Protein AF-A0A8W8K9G1-F1 (afdb_monomer_lite)

Radius of gyration: 22.53 Å; chains: 1; bounding box: 31×58×58 Å

Sequence (84 aa):
MRGITASWMVFVIVAFVATFESYGSACVEQKPCVNRCPFRYQHDSNGCNTCKCCPVLRCPFCWRGYIIAKNDNQCLSCHCKWGL

pLDDT: mean 75.38, std 12.44, range [47.44, 91.38]

Foldseek 3Di:
DPDCDPVNVVVVVVVVVVVVVPLPLPDPPADPQPDDAPPAAFADPSRHGDSHHADDEDDDDAPQAWDWDADNRRHTYTHHDDDD

Secondary structure (DSSP, 8-state):
-----HHHHHHHHHHHHHHHGGGS------PPPSSPPSS-EEEPTTSPEEEEEPPP--PPP-TT-EEEEE-TTS-EEEEE----

Organism: Magallana gigas (NCBI:txid29159)

InterPro domains:
  IPR004094 Antistasin-like domain [PF02822] (27-53)
  IPR004094 Antistasin-like domain [PS51252] (27-53)
  IPR011061 Hirudin/antistatin [SSF57262] (25-54)

Structure (mmCIF, N/CA/C/O backbone):
data_AF-A0A8W8K9G1-F1
#
_entry.id   AF-A0A8W8K9G1-F1
#
loop_
_atom_site.group_PDB
_atom_site.id
_atom_site.type_symbol
_atom_site.label_atom_id
_atom_site.label_alt_id
_atom_site.label_comp_id
_atom_site.label_asym_id
_atom_site.label_entity_id
_atom_site.label_seq_id
_atom_site.pdbx_PDB_ins_code
_atom_site.Cartn_x
_atom_site.Cartn_y
_atom_site.Cartn_z
_atom_site.occupancy
_atom_site.B_iso_or_equiv
_atom_site.auth_seq_id
_atom_site.auth_comp_id
_atom_site.auth_asym_id
_atom_site.auth_atom_id
_atom_site.pdbx_PDB_model_num
ATOM 1 N N . MET A 1 1 ? -22.584 43.413 32.413 1.00 47.44 1 MET A N 1
ATOM 2 C CA . MET A 1 1 ? -21.404 42.660 31.932 1.00 47.44 1 MET A CA 1
ATOM 3 C C . MET A 1 1 ? -21.477 41.279 32.571 1.00 47.44 1 MET A C 1
ATOM 5 O O . MET A 1 1 ? -21.336 41.184 33.781 1.00 47.44 1 MET A O 1
ATOM 9 N N . ARG A 1 2 ? -21.878 40.240 31.825 1.00 50.69 2 ARG A N 1
ATOM 10 C CA . ARG A 1 2 ? -22.053 38.885 32.384 1.00 50.69 2 ARG A CA 1
ATOM 11 C C . ARG A 1 2 ? -20.657 38.278 32.540 1.00 50.69 2 ARG A C 1
ATOM 13 O O . ARG A 1 2 ? -20.015 37.978 31.540 1.00 50.69 2 ARG A O 1
ATOM 20 N N . GLY A 1 3 ? -20.166 38.228 33.777 1.00 51.25 3 GLY A N 1
ATOM 21 C CA . GLY A 1 3 ? -18.824 37.755 34.104 1.00 51.25 3 GLY A CA 1
ATOM 22 C C . GLY A 1 3 ? -18.680 36.275 33.778 1.00 51.25 3 GLY A C 1
ATOM 23 O O . GLY A 1 3 ? -19.410 35.444 34.313 1.00 51.25 3 GLY A O 1
ATOM 24 N N . ILE A 1 4 ? -17.750 35.960 32.882 1.00 58.06 4 ILE A N 1
ATOM 25 C CA . ILE A 1 4 ? -17.364 34.591 32.560 1.00 58.06 4 ILE A CA 1
ATOM 26 C C . ILE A 1 4 ? -16.567 34.092 33.768 1.00 58.06 4 ILE A C 1
ATOM 28 O O . ILE A 1 4 ? -15.409 34.463 33.951 1.00 58.06 4 ILE A O 1
ATOM 32 N N . THR A 1 5 ? -17.202 33.338 34.663 1.00 66.94 5 THR A N 1
ATOM 33 C CA . THR A 1 5 ? -16.503 32.763 35.816 1.00 66.94 5 THR A CA 1
ATOM 34 C C . THR A 1 5 ? -15.544 31.677 35.329 1.00 66.94 5 THR A C 1
ATOM 36 O O . THR A 1 5 ? -15.846 30.956 34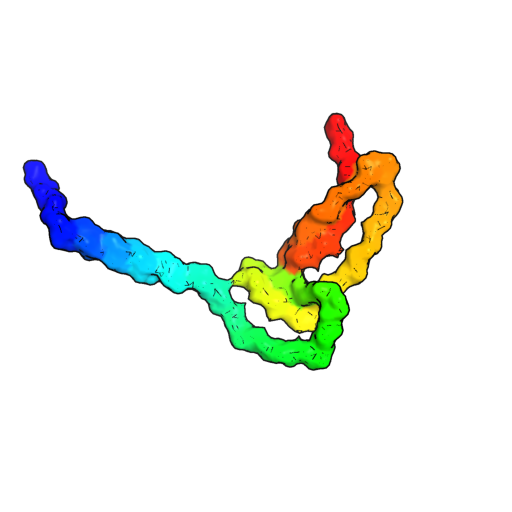.377 1.00 66.94 5 THR A O 1
ATOM 39 N N . ALA A 1 6 ? -14.385 31.531 35.980 1.00 63.97 6 ALA A N 1
ATOM 40 C CA . ALA A 1 6 ? -13.397 30.497 35.641 1.00 63.97 6 ALA A CA 1
ATOM 41 C C . ALA A 1 6 ? -14.019 29.087 35.605 1.00 63.97 6 ALA A C 1
ATOM 43 O O . ALA A 1 6 ? -13.648 28.253 34.787 1.00 63.97 6 ALA A O 1
ATOM 44 N N . SER A 1 7 ? -15.043 28.863 36.434 1.00 69.94 7 SER A N 1
ATOM 45 C CA . SER A 1 7 ? -15.834 27.634 36.452 1.00 69.94 7 SER A CA 1
ATOM 46 C C . SER A 1 7 ? -16.545 27.367 35.116 1.00 69.94 7 SER A C 1
ATOM 48 O O . SER A 1 7 ? -16.499 26.248 34.615 1.00 69.94 7 SER A O 1
ATOM 50 N N . TRP A 1 8 ? -17.116 28.391 34.473 1.00 71.62 8 TRP A N 1
ATOM 51 C CA . TRP A 1 8 ? -17.767 28.260 33.164 1.00 71.62 8 TRP A CA 1
ATOM 52 C C . TRP A 1 8 ? -16.779 27.908 32.044 1.00 71.62 8 TRP A C 1
ATOM 54 O O . TRP A 1 8 ? -17.099 27.097 31.178 1.00 71.62 8 TRP A O 1
ATOM 64 N N . MET A 1 9 ? -15.561 28.461 32.078 1.00 73.06 9 MET A N 1
ATOM 65 C CA . MET A 1 9 ? -14.528 28.124 31.088 1.00 73.06 9 MET A CA 1
ATOM 66 C C . MET A 1 9 ? -14.069 26.666 31.200 1.00 73.06 9 MET A C 1
ATOM 68 O O . MET A 1 9 ? -13.887 26.010 30.178 1.00 73.06 9 MET A O 1
ATOM 72 N N . VAL A 1 10 ? -13.946 26.132 32.419 1.00 76.31 10 VAL A N 1
ATOM 73 C CA . VAL A 1 10 ? -13.581 24.722 32.637 1.00 76.31 10 VAL A CA 1
ATOM 74 C C . VAL A 1 10 ? -14.639 23.782 32.055 1.00 76.31 10 VAL A C 1
ATOM 76 O O . VAL A 1 10 ? -14.285 22.813 31.391 1.00 76.31 10 VAL A O 1
ATOM 79 N N . PHE A 1 11 ? -15.928 24.094 32.214 1.00 72.88 11 PHE A N 1
ATOM 80 C CA . PHE A 1 11 ? -17.006 23.293 31.622 1.00 72.88 11 PHE A CA 1
ATOM 81 C C . PHE A 1 11 ? -16.964 23.270 30.090 1.00 72.88 11 PHE A C 1
ATOM 83 O O . PHE A 1 11 ? -17.137 22.208 29.495 1.00 72.88 11 PHE A O 1
ATOM 90 N N . VAL A 1 12 ? -16.693 24.410 29.445 1.00 76.69 12 VAL A N 1
ATOM 91 C CA . VAL A 1 12 ? -16.573 24.475 27.979 1.00 76.69 12 VAL A CA 1
ATOM 92 C C . VAL A 1 12 ? -15.369 23.673 27.495 1.00 76.69 12 VAL A C 1
ATOM 94 O O . VAL A 1 12 ? -15.484 22.952 26.510 1.00 76.69 12 VAL A O 1
ATOM 97 N N . ILE A 1 13 ? -14.236 23.744 28.198 1.00 79.25 13 ILE A N 1
ATOM 98 C CA . ILE A 1 13 ? -13.026 22.997 27.836 1.00 79.25 13 ILE A CA 1
ATOM 99 C C . ILE A 1 13 ? -13.250 21.491 27.994 1.00 79.25 13 ILE A C 1
ATOM 101 O O . ILE A 1 13 ? -12.920 20.745 27.081 1.00 79.25 13 ILE A O 1
ATOM 105 N N . VAL A 1 14 ? -13.851 21.033 29.096 1.00 74.56 14 VAL A N 1
ATOM 106 C CA . VAL A 1 14 ? -14.149 19.603 29.306 1.00 74.56 14 VAL A CA 1
ATOM 107 C C . VAL A 1 14 ? -15.143 19.088 28.262 1.00 74.56 14 VAL A C 1
ATOM 109 O O . VAL A 1 14 ? -14.942 18.009 27.710 1.00 74.56 14 VAL A O 1
ATOM 112 N N . ALA A 1 15 ? -16.170 19.877 27.931 1.00 71.69 15 ALA A N 1
ATOM 113 C CA . ALA A 1 15 ? -17.108 19.540 26.864 1.00 71.69 15 ALA A CA 1
ATOM 114 C C . ALA A 1 15 ? -16.416 19.474 25.492 1.00 71.69 15 ALA A C 1
ATOM 116 O O . ALA A 1 15 ? -16.646 18.533 24.739 1.00 71.69 15 ALA A O 1
ATOM 117 N N . PHE A 1 16 ? -15.528 20.423 25.183 1.00 69.38 16 PHE A N 1
ATOM 118 C CA . PHE A 1 16 ? -14.734 20.390 23.957 1.00 69.38 16 PHE A CA 1
ATOM 119 C C . PHE A 1 16 ? -13.824 19.159 23.925 1.00 69.38 16 PHE A C 1
ATOM 121 O O . PHE A 1 16 ? -13.906 18.383 22.983 1.00 69.38 16 PHE A O 1
ATOM 128 N N . VAL A 1 17 ? -13.023 18.903 24.960 1.00 69.31 17 VAL A N 1
ATOM 129 C CA . VAL A 1 17 ? -12.096 17.757 25.004 1.00 69.31 17 VAL A CA 1
ATOM 130 C C . VAL A 1 17 ? -12.838 16.422 24.841 1.00 69.31 17 VAL A C 1
ATOM 132 O O . VAL A 1 17 ? -12.404 15.590 24.047 1.00 69.31 17 VAL A O 1
ATOM 135 N N . ALA A 1 18 ? -14.010 16.254 25.465 1.00 60.25 18 ALA A N 1
ATOM 136 C CA . ALA A 1 18 ? -14.836 15.054 25.299 1.00 60.25 18 ALA A CA 1
ATOM 137 C C . ALA A 1 18 ? -15.350 14.849 23.856 1.00 60.25 18 ALA A C 1
ATOM 139 O O . ALA A 1 18 ? -15.542 13.712 23.429 1.00 60.25 18 ALA A O 1
ATOM 140 N N . THR A 1 19 ? -15.536 15.920 23.073 1.00 59.31 19 THR A N 1
ATOM 141 C CA . THR A 1 19 ? -15.899 15.800 21.646 1.00 59.31 19 THR A CA 1
ATOM 142 C C . THR A 1 19 ? -14.717 15.449 20.742 1.00 59.31 19 THR A C 1
ATOM 144 O O . THR A 1 19 ? -14.932 14.943 19.644 1.00 59.31 19 THR A O 1
ATOM 147 N N . PHE A 1 20 ? -13.476 15.687 21.178 1.00 55.72 20 PHE A N 1
ATOM 148 C CA . PHE A 1 20 ? -12.280 15.417 20.372 1.00 55.72 20 PHE A CA 1
ATOM 149 C C . PHE A 1 20 ? -11.774 13.974 20.479 1.00 55.72 20 PHE A C 1
ATOM 151 O O . PHE A 1 20 ? -11.092 13.498 19.573 1.00 55.72 20 PHE A O 1
ATOM 158 N N . GLU A 1 21 ? -12.144 13.242 21.527 1.00 56.03 21 GLU A N 1
ATOM 159 C CA . GLU A 1 21 ? -11.649 11.877 21.748 1.00 56.03 21 GLU A CA 1
ATOM 160 C C . GLU A 1 21 ? -12.320 10.824 20.841 1.00 56.03 21 GLU A C 1
ATOM 162 O O . GLU A 1 21 ? -11.805 9.725 20.661 1.00 56.03 21 GLU A O 1
ATOM 167 N N . SER A 1 22 ? -13.437 11.171 20.189 1.00 49.44 22 SER A N 1
ATOM 168 C CA . SER A 1 22 ? -14.180 10.258 19.302 1.00 49.44 22 SER A CA 1
ATOM 169 C C . SER A 1 22 ? -13.729 10.254 17.835 1.00 49.44 22 SER A C 1
ATOM 171 O O . SER A 1 22 ? -14.284 9.500 17.040 1.00 49.44 22 SER A O 1
ATOM 173 N N . TYR A 1 23 ? -12.716 11.036 17.444 1.00 57.25 23 TYR A N 1
ATOM 174 C CA . TYR A 1 23 ? -12.171 10.984 16.074 1.00 57.25 23 TYR A CA 1
ATOM 175 C C . TYR A 1 23 ? -11.101 9.898 15.879 1.00 57.25 23 TYR A C 1
ATOM 177 O O . TYR A 1 23 ? -10.443 9.853 14.839 1.00 57.25 23 TYR A O 1
ATOM 185 N N . GLY A 1 24 ? -10.907 9.012 16.858 1.00 55.69 24 GLY A N 1
ATOM 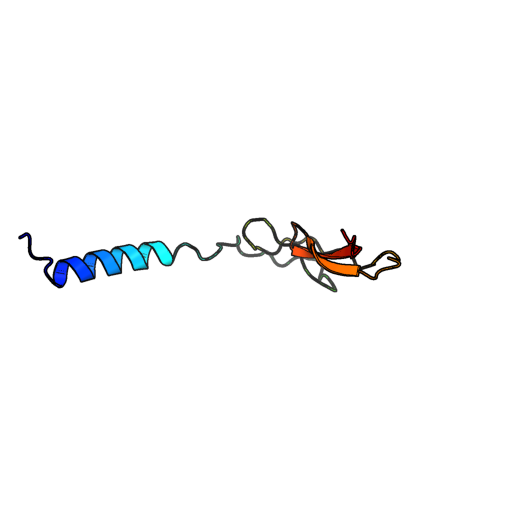186 C CA . GLY A 1 24 ? -10.130 7.798 16.652 1.00 55.69 24 GLY A CA 1
ATOM 187 C C . GLY A 1 24 ? -10.870 6.890 15.674 1.00 55.69 24 GLY A C 1
ATOM 188 O O . GLY A 1 24 ? -11.907 6.338 16.029 1.00 55.69 24 GLY A O 1
ATOM 189 N N . SER A 1 25 ? -10.355 6.754 14.447 1.00 55.56 25 SER A N 1
ATOM 190 C CA . SER A 1 25 ? -10.861 5.832 13.427 1.00 55.56 25 SER A CA 1
ATOM 191 C C . SER A 1 25 ? -11.066 4.441 14.024 1.00 55.56 25 SER A C 1
ATOM 193 O O . SER A 1 25 ? -10.119 3.667 14.168 1.00 55.56 25 SER A O 1
ATOM 195 N N . ALA A 1 26 ? -12.312 4.125 14.379 1.00 56.62 26 ALA A N 1
ATOM 196 C CA . ALA A 1 26 ? -12.719 2.818 14.862 1.00 56.62 26 ALA A CA 1
ATOM 197 C C . ALA A 1 26 ? -12.717 1.852 13.676 1.00 56.62 26 ALA A C 1
ATOM 199 O O . ALA A 1 26 ? -13.746 1.529 13.081 1.00 56.62 26 ALA A O 1
ATOM 200 N N . CYS A 1 27 ? -11.524 1.425 13.279 1.00 60.19 27 CYS A N 1
ATOM 201 C CA . CYS A 1 27 ? -11.392 0.273 12.419 1.00 60.19 27 CYS A CA 1
ATOM 202 C C . CYS A 1 27 ? -12.002 -0.905 13.158 1.00 60.19 27 CYS A C 1
ATOM 204 O O . CYS A 1 27 ? -11.542 -1.237 14.249 1.00 60.19 27 CYS A O 1
ATOM 206 N N . VAL A 1 28 ? -13.040 -1.511 12.567 1.00 63.62 28 VAL A N 1
ATOM 207 C CA . VAL A 1 28 ? -13.545 -2.816 13.006 1.00 63.62 28 VAL A CA 1
ATOM 208 C C . VAL A 1 28 ? -12.319 -3.690 13.184 1.00 63.62 28 VAL A C 1
ATOM 210 O O . VAL A 1 28 ? -11.519 -3.762 12.247 1.00 63.62 28 VAL A O 1
ATOM 213 N N . GLU A 1 29 ? -12.146 -4.235 14.391 1.00 60.75 29 GLU A N 1
ATOM 214 C CA . GLU A 1 29 ? -11.029 -5.091 14.785 1.00 60.75 29 GLU A CA 1
ATOM 215 C C . GLU A 1 29 ? -10.505 -5.849 13.564 1.00 60.75 29 GLU A C 1
ATOM 217 O O . GLU A 1 29 ? -11.213 -6.691 13.003 1.00 60.75 29 GLU A O 1
ATOM 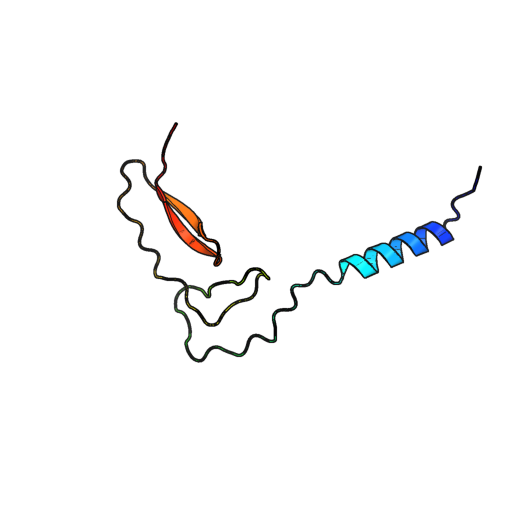222 N N . GLN A 1 30 ? -9.342 -5.423 13.050 1.00 60.75 30 GLN A N 1
ATOM 223 C CA . GLN A 1 30 ? -8.883 -5.851 11.733 1.00 60.75 30 GLN A CA 1
ATOM 224 C C . GLN A 1 30 ? -8.579 -7.339 11.817 1.00 60.75 30 GLN A C 1
ATOM 226 O O . GLN A 1 30 ? -7.508 -7.745 12.271 1.00 60.75 30 GLN A O 1
ATOM 231 N N . LYS A 1 31 ? -9.550 -8.156 11.399 1.00 66.12 31 LYS A N 1
ATOM 232 C CA . LYS A 1 31 ? -9.397 -9.602 11.321 1.00 66.12 31 LYS A CA 1
ATOM 233 C C . LYS A 1 31 ? -8.110 -9.879 10.543 1.00 66.12 31 LYS A C 1
ATOM 235 O O . LYS A 1 31 ? -7.980 -9.374 9.424 1.00 66.12 31 LYS A O 1
ATOM 240 N N . PRO A 1 32 ? -7.160 -10.648 11.104 1.00 65.31 32 PRO A N 1
ATOM 241 C CA . PRO A 1 32 ? -5.902 -10.907 10.430 1.00 65.31 32 PRO A CA 1
ATOM 242 C C . PRO A 1 32 ? -6.196 -11.565 9.085 1.00 65.31 32 PRO A C 1
ATOM 244 O O . PRO A 1 32 ? -6.861 -12.600 9.001 1.00 65.31 32 PRO A O 1
ATOM 247 N N . CYS A 1 33 ? -5.747 -10.917 8.020 1.00 75.00 33 CYS A N 1
ATOM 248 C CA . CYS A 1 33 ? -5.944 -11.400 6.667 1.00 75.00 33 CYS A CA 1
ATOM 249 C C . CYS A 1 33 ? -5.158 -12.700 6.477 1.00 75.00 33 CYS A C 1
ATOM 251 O O . CYS A 1 33 ? -4.007 -12.801 6.899 1.00 75.00 33 CYS A O 1
ATOM 253 N N . VAL A 1 34 ? -5.770 -13.688 5.819 1.00 73.88 34 VAL A N 1
ATOM 254 C CA . VAL A 1 34 ? -5.140 -14.999 5.570 1.00 73.88 34 VAL A CA 1
ATOM 255 C C . VAL A 1 34 ? -3.865 -14.849 4.728 1.00 73.88 34 VAL A C 1
ATOM 257 O O . VAL A 1 34 ? -2.895 -15.576 4.919 1.00 73.88 34 VAL A O 1
ATOM 260 N N . ASN A 1 35 ? -3.842 -13.852 3.839 1.00 73.81 35 ASN A N 1
ATOM 261 C CA . ASN A 1 35 ? -2.724 -13.587 2.945 1.00 73.81 35 ASN A CA 1
ATOM 262 C C . ASN A 1 35 ? -1.922 -12.382 3.440 1.00 73.81 35 ASN A C 1
ATOM 264 O O . ASN A 1 35 ? -2.469 -11.287 3.582 1.00 73.81 35 ASN A O 1
ATOM 268 N N . ARG A 1 36 ? -0.611 -12.564 3.639 1.00 76.94 36 ARG A N 1
ATOM 269 C CA . ARG A 1 36 ? 0.310 -11.443 3.856 1.00 76.94 36 ARG A CA 1
ATOM 270 C C . ARG A 1 36 ? 0.584 -10.745 2.529 1.00 76.94 36 ARG A C 1
ATOM 272 O O . ARG A 1 36 ? 1.100 -11.358 1.598 1.00 76.94 36 ARG A O 1
ATOM 279 N N . CYS A 1 37 ? 0.276 -9.455 2.455 1.00 79.06 37 CYS A N 1
ATOM 280 C CA . CYS A 1 37 ? 0.643 -8.643 1.302 1.00 79.06 37 CYS A CA 1
ATOM 281 C C . CYS A 1 37 ? 2.140 -8.286 1.357 1.00 79.06 37 CYS A C 1
ATOM 283 O O . CYS A 1 37 ? 2.586 -7.754 2.373 1.00 79.06 37 CYS A O 1
ATOM 285 N N . PRO A 1 38 ? 2.919 -8.509 0.283 1.00 78.44 38 PRO A N 1
ATOM 286 C CA . PRO A 1 38 ? 4.359 -8.229 0.275 1.00 78.44 38 PRO A CA 1
ATOM 287 C C . PRO A 1 38 ? 4.711 -6.731 0.265 1.00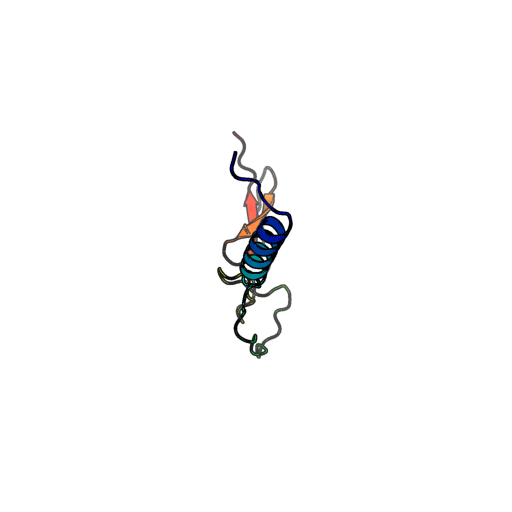 78.44 38 PRO A C 1
ATOM 289 O O . PRO A 1 38 ? 5.847 -6.378 0.559 1.00 78.44 38 PRO A O 1
ATOM 292 N N . PHE A 1 39 ? 3.757 -5.851 -0.069 1.00 80.38 39 PHE A N 1
ATOM 293 C CA . PHE A 1 39 ? 3.976 -4.400 -0.155 1.00 80.38 39 PHE A CA 1
ATOM 294 C C . PHE A 1 39 ? 3.168 -3.628 0.889 1.00 80.38 39 PHE A C 1
ATOM 296 O O . PHE A 1 39 ? 3.714 -3.108 1.858 1.00 80.38 39 PHE A O 1
ATOM 303 N N . ARG A 1 40 ? 1.854 -3.512 0.666 1.00 80.00 40 ARG A N 1
ATOM 304 C CA . ARG A 1 40 ? 0.924 -2.798 1.544 1.00 80.00 40 ARG A CA 1
ATOM 305 C C . ARG A 1 40 ? -0.504 -3.301 1.365 1.00 80.00 40 ARG A C 1
ATOM 307 O O . ARG A 1 40 ? -0.829 -3.896 0.335 1.00 80.00 40 ARG A O 1
ATOM 314 N N . TYR A 1 41 ? -1.335 -3.011 2.357 1.00 85.12 41 TYR A N 1
ATOM 315 C CA . TYR A 1 41 ? -2.781 -3.182 2.296 1.00 85.12 41 TYR A CA 1
ATOM 316 C C . TYR A 1 41 ? -3.447 -1.907 1.772 1.00 85.12 41 TYR A C 1
ATOM 318 O O . TYR A 1 41 ? -2.921 -0.806 1.945 1.00 85.12 41 TYR A O 1
ATOM 326 N N . GLN A 1 42 ? -4.587 -2.075 1.110 1.00 87.75 42 GLN A N 1
ATOM 327 C CA . GLN A 1 42 ? -5.466 -0.978 0.722 1.00 87.75 42 GLN A CA 1
ATOM 328 C C . GLN A 1 42 ? -6.159 -0.421 1.963 1.00 87.75 42 GLN A C 1
ATOM 330 O O . GLN A 1 42 ? -6.601 -1.202 2.807 1.00 87.75 42 GLN A O 1
ATOM 335 N N . HIS A 1 43 ? -6.290 0.898 2.051 1.00 84.56 43 HIS A N 1
ATOM 336 C CA . HIS A 1 43 ? -7.105 1.541 3.075 1.00 84.56 43 HIS A CA 1
ATOM 337 C C . HIS A 1 43 ? -8.498 1.868 2.543 1.00 84.56 43 HIS A C 1
ATOM 339 O O . HIS A 1 43 ? -8.644 2.303 1.403 1.00 84.56 43 HIS A O 1
ATOM 345 N N . ASP A 1 44 ? -9.496 1.690 3.400 1.00 77.06 44 ASP A N 1
ATOM 346 C CA . ASP A 1 44 ? -10.855 2.182 3.181 1.00 77.06 44 ASP A CA 1
ATOM 347 C C . ASP A 1 44 ? -10.974 3.672 3.550 1.00 77.06 44 ASP A C 1
ATOM 349 O O . ASP A 1 44 ? -10.065 4.250 4.158 1.00 77.06 44 ASP A O 1
ATOM 353 N N . SER A 1 45 ? -12.114 4.297 3.240 1.00 76.25 45 SER A N 1
ATOM 354 C CA . SER A 1 45 ? -12.377 5.728 3.499 1.00 76.25 45 SER A CA 1
ATOM 355 C C . SER A 1 45 ? -12.232 6.140 4.971 1.00 76.25 45 SER A C 1
ATOM 357 O O . SER A 1 45 ? -11.976 7.303 5.262 1.00 76.25 45 SER A O 1
ATOM 359 N N . ASN A 1 46 ? -12.325 5.182 5.896 1.00 70.38 46 ASN A N 1
ATOM 360 C CA . ASN A 1 46 ? -12.137 5.397 7.334 1.00 70.38 46 ASN A CA 1
ATOM 361 C C . ASN A 1 46 ? -10.656 5.346 7.774 1.00 70.38 46 ASN A C 1
ATOM 363 O O . ASN A 1 46 ? -10.357 5.501 8.958 1.00 70.38 46 ASN A O 1
ATOM 367 N N . GLY A 1 47 ? -9.723 5.107 6.841 1.00 73.44 47 GLY A N 1
ATOM 368 C CA . GLY A 1 47 ? -8.289 4.950 7.111 1.00 73.44 47 GLY A CA 1
ATOM 369 C C . GLY A 1 47 ? -7.886 3.552 7.591 1.00 73.44 47 GLY A C 1
ATOM 370 O O . GLY A 1 47 ? -6.784 3.371 8.096 1.00 73.44 47 GLY A O 1
ATOM 371 N N . CYS A 1 48 ? -8.769 2.563 7.446 1.00 80.19 48 CYS A N 1
ATOM 372 C CA . CYS A 1 48 ? -8.592 1.209 7.976 1.00 80.19 48 CYS A CA 1
ATOM 373 C C . CYS A 1 48 ? -8.033 0.246 6.935 1.00 80.19 48 CYS A C 1
ATOM 375 O O . CYS A 1 48 ? -8.447 0.309 5.778 1.00 80.19 48 CYS A O 1
ATOM 377 N N . ASN A 1 49 ? -7.110 -0.650 7.319 1.00 79.94 49 ASN A N 1
ATOM 378 C CA . ASN A 1 49 ? -6.559 -1.627 6.379 1.00 79.94 49 ASN A CA 1
ATOM 379 C C . ASN A 1 49 ? -7.642 -2.631 6.020 1.00 79.94 49 ASN A C 1
ATOM 381 O O . ASN A 1 49 ? -8.263 -3.257 6.878 1.00 79.94 49 ASN A O 1
ATOM 385 N N . THR A 1 50 ? -7.806 -2.819 4.727 1.00 81.81 50 THR A N 1
ATOM 386 C CA . THR A 1 50 ? -8.598 -3.892 4.154 1.00 81.81 50 THR A CA 1
ATOM 387 C C . THR A 1 50 ? -7.705 -5.101 3.921 1.00 81.81 50 THR A C 1
ATOM 389 O O . THR A 1 50 ? -6.502 -4.972 3.706 1.00 81.81 50 THR A O 1
ATOM 392 N N . CYS A 1 51 ? -8.292 -6.293 3.837 1.00 82.75 51 CYS A N 1
ATOM 393 C CA . CYS A 1 51 ? -7.554 -7.489 3.424 1.00 82.75 51 CYS A CA 1
ATOM 394 C C . CYS A 1 51 ? -7.206 -7.544 1.929 1.00 82.75 51 CYS A C 1
ATOM 396 O O . CYS A 1 51 ? -6.827 -8.600 1.423 1.00 82.75 51 CYS A O 1
ATOM 398 N N . LYS A 1 52 ? -7.322 -6.424 1.205 1.00 85.00 52 LYS A N 1
ATOM 399 C CA . LYS A 1 52 ? -6.924 -6.321 -0.198 1.00 85.00 52 LYS A CA 1
ATOM 400 C C . LYS A 1 52 ? -5.503 -5.767 -0.287 1.00 85.00 52 LYS A C 1
ATOM 402 O O . LYS A 1 52 ? -5.192 -4.729 0.293 1.00 85.00 52 LYS A O 1
ATOM 407 N N . CYS A 1 53 ? -4.640 -6.431 -1.051 1.00 86.31 53 CYS A N 1
ATOM 408 C CA . CYS A 1 53 ? -3.281 -5.948 -1.293 1.00 86.31 53 CYS A CA 1
ATOM 409 C C . CYS A 1 53 ? -3.268 -4.792 -2.294 1.00 86.31 53 CYS A C 1
ATOM 411 O O . CYS A 1 53 ? -4.053 -4.771 -3.245 1.00 86.31 53 CYS A O 1
ATOM 413 N N . CYS A 1 54 ? -2.337 -3.860 -2.117 1.00 87.44 54 CYS A N 1
ATOM 414 C CA . CYS A 1 54 ? -1.985 -2.923 -3.172 1.00 87.44 54 CYS A CA 1
ATOM 415 C C . CYS A 1 54 ? -1.307 -3.657 -4.340 1.00 87.44 54 CYS A C 1
ATOM 417 O O . CYS A 1 54 ? -0.521 -4.583 -4.102 1.00 87.44 54 CYS A O 1
ATOM 419 N N . PRO A 1 55 ? -1.568 -3.247 -5.593 1.00 84.38 55 PRO A N 1
ATOM 420 C CA . PRO A 1 55 ? -0.849 -3.779 -6.741 1.00 84.38 55 PRO A CA 1
ATOM 421 C C . PRO A 1 55 ? 0.641 -3.418 -6.666 1.00 84.38 55 PRO A C 1
ATOM 423 O O . PRO A 1 55 ? 1.033 -2.437 -6.029 1.00 84.38 55 PRO A O 1
ATOM 426 N N . VAL A 1 56 ? 1.477 -4.210 -7.343 1.00 84.88 56 VAL A N 1
ATOM 427 C CA . VAL A 1 56 ? 2.902 -3.897 -7.513 1.00 84.88 56 VAL A CA 1
ATOM 428 C C . VAL A 1 56 ? 3.021 -2.556 -8.231 1.00 84.88 56 VAL A C 1
ATOM 430 O O . VAL A 1 56 ? 2.431 -2.379 -9.299 1.00 84.88 56 VAL A O 1
ATOM 433 N N . LEU A 1 57 ? 3.804 -1.632 -7.672 1.00 86.56 57 LEU A N 1
ATOM 434 C CA . LEU A 1 57 ? 4.060 -0.344 -8.305 1.00 86.56 57 LEU A CA 1
ATOM 435 C C . LEU A 1 57 ? 4.828 -0.566 -9.615 1.00 86.56 57 LEU A C 1
ATOM 437 O O . LEU A 1 57 ? 6.025 -0.846 -9.608 1.00 86.56 57 LEU A O 1
ATOM 441 N N . ARG A 1 58 ? 4.127 -0.457 -10.744 1.00 85.25 58 ARG A N 1
ATOM 442 C CA . ARG A 1 58 ? 4.709 -0.467 -12.089 1.00 85.25 58 ARG A CA 1
ATOM 443 C C . ARG A 1 58 ? 4.383 0.854 -12.762 1.00 85.25 58 ARG A C 1
ATOM 445 O O . ARG A 1 58 ? 3.253 1.067 -13.192 1.00 85.25 58 ARG A O 1
ATOM 452 N N . CYS A 1 59 ? 5.369 1.741 -12.828 1.00 84.75 59 CYS A N 1
ATOM 453 C CA . CYS A 1 59 ? 5.198 3.016 -13.505 1.00 84.75 59 CYS A CA 1
ATOM 454 C C . CYS A 1 59 ? 5.374 2.837 -15.018 1.00 84.75 59 CYS A C 1
ATOM 456 O O . CYS A 1 59 ? 6.398 2.289 -15.436 1.00 84.75 59 CYS A O 1
ATOM 458 N N . PRO A 1 60 ? 4.425 3.302 -15.847 1.00 85.50 60 PRO A N 1
ATOM 459 C CA . PRO A 1 60 ? 4.649 3.396 -17.282 1.00 85.50 60 PRO A CA 1
ATOM 460 C C . PRO A 1 60 ? 5.762 4.409 -17.581 1.00 85.50 60 PRO A C 1
ATOM 462 O O . PRO A 1 60 ? 6.057 5.297 -16.775 1.00 85.50 60 PRO A O 1
ATOM 465 N N . PHE A 1 61 ? 6.380 4.285 -18.755 1.00 86.94 61 PHE A N 1
ATOM 466 C CA . PHE A 1 61 ? 7.371 5.255 -19.204 1.00 86.94 61 PHE A CA 1
ATOM 467 C C . PHE A 1 61 ? 6.704 6.616 -19.443 1.00 86.94 61 PHE A C 1
ATOM 469 O O . PHE A 1 61 ? 5.835 6.752 -20.302 1.00 86.94 61 PHE A O 1
ATOM 476 N N . CYS A 1 62 ? 7.135 7.629 -18.692 1.00 88.56 62 CYS A N 1
ATOM 477 C CA . CYS A 1 62 ? 6.750 9.022 -18.887 1.00 88.56 62 CYS A CA 1
ATOM 478 C C . CYS A 1 62 ? 8.002 9.808 -19.305 1.00 88.56 62 CYS A C 1
ATOM 480 O O . CYS A 1 62 ? 8.973 9.865 -18.553 1.00 88.56 62 CYS A O 1
ATOM 482 N N . TRP A 1 63 ? 7.979 10.456 -20.470 1.00 88.38 63 TRP A N 1
ATOM 483 C CA . TRP A 1 63 ? 9.127 11.189 -21.029 1.00 88.38 63 TRP A CA 1
ATOM 484 C C . TRP A 1 63 ? 9.638 12.345 -20.144 1.00 88.38 63 TRP A C 1
ATOM 486 O O . TRP A 1 63 ? 10.836 12.595 -20.080 1.00 88.38 63 TRP A O 1
ATOM 496 N N . ARG A 1 64 ? 8.740 13.024 -19.417 1.00 87.31 64 ARG A N 1
ATOM 497 C CA . ARG A 1 64 ? 9.057 14.081 -18.433 1.00 87.31 64 ARG A CA 1
ATOM 498 C C . ARG A 1 64 ? 9.271 13.556 -17.005 1.00 87.31 64 ARG A C 1
ATOM 500 O O . ARG A 1 64 ? 9.362 14.345 -16.064 1.00 87.31 64 ARG A O 1
ATOM 507 N N . GLY A 1 65 ? 9.326 12.236 -16.838 1.00 89.12 65 GLY A N 1
ATOM 508 C CA . GLY A 1 65 ? 9.312 11.572 -15.540 1.00 89.12 65 GLY A CA 1
ATOM 509 C C . GLY A 1 65 ? 7.905 11.418 -14.954 1.00 89.12 65 GLY A C 1
ATOM 510 O O . GLY A 1 65 ? 6.895 11.821 -15.541 1.00 89.12 65 GLY A O 1
ATOM 511 N N . TYR A 1 66 ? 7.847 10.799 -13.780 1.00 91.38 66 TYR A N 1
ATOM 512 C CA . TYR A 1 66 ? 6.618 10.533 -13.038 1.00 91.38 66 TYR A CA 1
ATOM 513 C C . TYR A 1 66 ? 6.773 10.972 -11.583 1.00 91.38 66 TYR A C 1
ATOM 515 O O . TYR A 1 66 ? 7.883 11.070 -11.060 1.00 91.38 66 TYR A O 1
ATOM 523 N N . ILE A 1 67 ? 5.645 11.215 -10.927 1.00 90.25 67 ILE A N 1
ATOM 524 C CA . ILE A 1 67 ? 5.556 11.374 -9.477 1.00 90.25 67 ILE A CA 1
ATOM 525 C C . ILE A 1 67 ? 4.833 10.160 -8.895 1.00 90.25 67 ILE A C 1
ATOM 527 O O . ILE A 1 67 ? 3.919 9.617 -9.518 1.00 90.25 67 ILE A O 1
ATOM 531 N N . ILE A 1 68 ? 5.249 9.720 -7.710 1.00 89.38 68 ILE A N 1
ATOM 532 C CA . ILE A 1 68 ? 4.559 8.659 -6.974 1.00 89.38 68 ILE A CA 1
ATOM 533 C C . ILE A 1 68 ? 3.600 9.331 -5.993 1.00 89.38 68 ILE A C 1
ATOM 535 O O . ILE A 1 68 ? 4.035 10.062 -5.106 1.00 89.38 68 ILE A O 1
ATOM 539 N N . ALA A 1 69 ? 2.305 9.076 -6.149 1.00 89.38 69 ALA A N 1
ATOM 540 C CA . ALA A 1 69 ? 1.254 9.587 -5.276 1.00 89.38 69 ALA A CA 1
ATOM 541 C C . ALA A 1 69 ? 0.390 8.436 -4.748 1.00 89.38 69 ALA A C 1
ATOM 543 O O . ALA A 1 69 ? 0.431 7.324 -5.272 1.00 89.38 69 ALA A O 1
ATOM 544 N N . LYS A 1 70 ? -0.376 8.682 -3.684 1.00 88.56 70 LYS A N 1
ATOM 545 C CA . LYS A 1 70 ? -1.370 7.719 -3.201 1.00 88.56 70 LYS A CA 1
ATOM 546 C C . LYS A 1 70 ? -2.669 7.870 -3.999 1.00 88.56 70 LYS A C 1
ATOM 548 O O . LYS A 1 70 ? -3.090 8.996 -4.237 1.00 88.56 70 LYS A O 1
ATOM 553 N N . ASN A 1 71 ? -3.2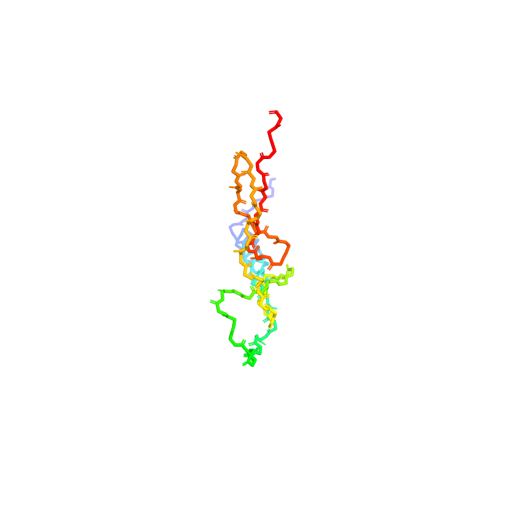89 6.755 -4.378 1.00 83.25 71 ASN A N 1
ATOM 554 C CA . ASN A 1 71 ? -4.649 6.732 -4.923 1.00 83.25 71 ASN A CA 1
ATOM 555 C C . ASN A 1 71 ? -5.702 6.688 -3.798 1.00 83.25 71 ASN A C 1
ATOM 557 O O . ASN A 1 71 ? -5.349 6.675 -2.617 1.00 83.25 71 ASN A O 1
ATOM 561 N N . ASP A 1 72 ? -6.982 6.618 -4.163 1.00 85.88 72 ASP A N 1
ATOM 562 C CA . ASP A 1 72 ? -8.123 6.590 -3.234 1.00 85.88 72 ASP A CA 1
ATOM 563 C C . ASP A 1 72 ? -8.041 5.457 -2.197 1.00 85.88 72 ASP A C 1
ATOM 565 O O . ASP A 1 72 ? -8.448 5.622 -1.051 1.00 85.88 72 ASP A O 1
ATOM 569 N N . ASN A 1 73 ? -7.401 4.340 -2.555 1.00 82.75 73 ASN A N 1
ATOM 570 C CA . ASN A 1 73 ? -7.205 3.188 -1.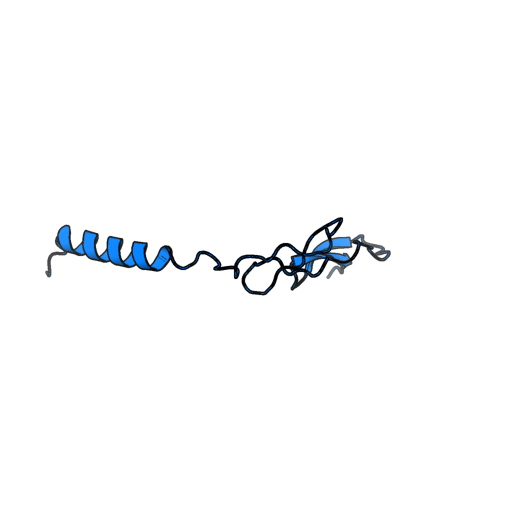668 1.00 82.75 73 ASN A CA 1
ATOM 571 C C . ASN A 1 73 ? -5.893 3.286 -0.862 1.00 82.75 73 ASN A C 1
ATOM 573 O O . ASN A 1 73 ? -5.400 2.292 -0.324 1.00 82.75 73 ASN A O 1
ATOM 577 N N . GLN A 1 74 ? -5.267 4.467 -0.845 1.00 85.19 74 GLN A N 1
ATOM 578 C CA . GLN A 1 74 ? -3.950 4.764 -0.276 1.00 85.19 74 GLN A CA 1
ATOM 579 C C . GLN A 1 74 ? -2.792 3.887 -0.790 1.00 85.19 74 GLN A C 1
ATOM 581 O O . GLN A 1 74 ? -1.729 3.804 -0.158 1.00 85.19 74 GLN A O 1
ATOM 586 N N . CYS A 1 75 ? -2.948 3.277 -1.964 1.00 87.94 75 CYS A N 1
ATOM 587 C CA . CYS A 1 75 ? -1.868 2.586 -2.658 1.00 87.94 75 CYS A CA 1
ATOM 588 C C . CYS A 1 75 ? -1.016 3.564 -3.451 1.00 87.94 75 CYS A C 1
ATOM 590 O O . CYS A 1 75 ? -1.506 4.571 -3.951 1.00 87.94 75 CYS A O 1
ATOM 592 N N . LEU A 1 76 ? 0.267 3.243 -3.601 1.00 88.38 76 LEU A N 1
ATOM 593 C CA . LEU A 1 76 ? 1.157 4.024 -4.452 1.00 88.38 76 LEU A CA 1
ATOM 594 C C . LEU A 1 76 ? 0.762 3.818 -5.920 1.00 88.38 76 LEU A C 1
ATOM 596 O O . LEU A 1 76 ? 0.588 2.685 -6.366 1.00 88.38 76 LEU A O 1
ATOM 600 N N . SER A 1 77 ? 0.648 4.919 -6.649 1.00 89.25 77 SER A N 1
ATOM 601 C CA . SER A 1 77 ? 0.373 4.985 -8.079 1.00 89.25 77 SER A CA 1
ATOM 602 C C . SER A 1 77 ? 1.284 6.026 -8.725 1.00 89.25 77 SER A C 1
ATOM 604 O O . SER A 1 77 ? 1.710 6.986 -8.077 1.00 89.25 77 SER A O 1
ATOM 606 N N . CYS A 1 78 ? 1.607 5.834 -10.000 1.00 91.06 78 CYS A N 1
ATOM 607 C CA . CYS A 1 78 ? 2.491 6.729 -10.738 1.00 91.06 78 CYS A CA 1
ATOM 608 C C . CYS A 1 78 ? 1.657 7.674 -11.598 1.00 91.06 78 CYS A C 1
ATOM 610 O O . CYS A 1 78 ? 0.875 7.227 -12.435 1.00 91.06 78 CYS A O 1
ATOM 612 N N . HIS A 1 79 ? 1.856 8.976 -11.425 1.00 89.19 79 HIS A N 1
ATOM 613 C CA . HIS A 1 79 ? 1.247 10.000 -12.266 1.00 89.19 79 HIS A CA 1
ATOM 614 C C . HIS A 1 79 ? 2.335 10.627 -13.136 1.00 89.19 79 HIS A C 1
ATOM 616 O O . HIS A 1 79 ? 3.351 11.097 -12.622 1.00 89.19 79 HIS A O 1
ATOM 622 N N . CYS A 1 80 ? 2.152 10.622 -14.459 1.00 89.00 80 CYS A N 1
ATOM 623 C CA . CYS A 1 80 ? 3.077 11.325 -15.345 1.00 89.00 80 CYS A CA 1
ATOM 624 C C . CYS A 1 80 ? 3.036 12.829 -15.052 1.00 89.00 80 CYS A C 1
ATOM 626 O O . CYS A 1 80 ? 1.973 13.402 -14.802 1.00 89.00 80 CYS A O 1
ATOM 628 N N . LYS A 1 81 ? 4.201 13.478 -15.113 1.00 89.94 81 LYS A N 1
ATOM 629 C CA . LYS A 1 81 ? 4.296 14.930 -14.965 1.00 89.94 81 LYS A CA 1
ATOM 630 C C . LYS A 1 81 ? 3.817 15.602 -16.260 1.00 89.94 81 LYS A C 1
ATOM 632 O O . LYS A 1 81 ? 4.591 15.763 -17.202 1.00 89.94 81 LYS A O 1
ATOM 637 N N . TRP A 1 82 ? 2.538 15.965 -16.319 1.00 78.31 82 TRP A N 1
ATOM 638 C CA . TRP A 1 82 ? 1.981 16.796 -17.391 1.00 78.31 82 TRP A CA 1
ATOM 639 C C . TRP A 1 82 ? 2.206 18.265 -17.016 1.00 78.31 82 TRP A C 1
ATOM 641 O O . TRP A 1 82 ? 1.723 18.717 -15.983 1.00 78.31 82 TRP A O 1
ATOM 651 N N . GLY A 1 83 ? 3.021 18.983 -17.787 1.00 62.56 83 GLY A N 1
ATOM 652 C CA . GLY A 1 83 ? 3.268 20.410 -17.566 1.00 62.56 83 GLY A CA 1
ATOM 653 C C . GLY A 1 83 ? 2.264 21.257 -18.341 1.00 62.56 83 GLY A C 1
ATOM 654 O O . GLY A 1 83 ? 2.085 20.990 -19.532 1.00 62.56 83 GLY A O 1
ATOM 655 N N . LEU A 1 84 ? 1.654 22.239 -17.662 1.00 47.44 84 LEU A N 1
ATOM 656 C CA . LEU A 1 84 ? 1.227 23.495 -18.290 1.00 47.44 84 LEU A CA 1
ATOM 657 C C . LEU A 1 84 ? 2.447 24.223 -18.870 1.00 47.44 84 LEU A C 1
ATOM 659 O O . LEU A 1 84 ? 3.535 24.114 -18.253 1.00 47.44 84 LEU A O 1
#